Protein AF-D5ENS7-F1 (afdb_monomer_lite)

Sequence (167 aa):
MSTLDKAVEKLPDLHFDWYARLIPGLAGLIAYASTESEGVREQLSDNLLLSIGLAYLIGHFAQPLASAITKVIEKKSGREADWNHYRGSAEAIPLLLSKVSKAHAEAVSMMSSSIIILAVFIYRIVDTMQAEWLLVFCSCILFIFGIERCRARARKINNLPIDEPRT

Radius of gyration: 19.13 Å; chains: 1; bounding box: 43×34×53 Å

Organism: Coraliomargarita akajimensis (strain DSM 45221 / IAM 15411 / JCM 23193 / KCTC 12865 / 04OKA010-24) (NCBI:txid583355)

Secondary structure (DSSP, 8-state):
--HHHHHHTTTTHHHHHIIIIIHHHHHHHHHHHHTS-HHHHHHHHHTHHHHHHHHHHHHHHHHHHHHHHHHHHHHHTT-HHHHHHHHTSTT--HHHHHHHHHHHHHHHHHHHHHHHHHHHHHHHHHHH----HHHHHHHHHHHHHHHHHHHHHHHHHHTS--PPP--

Structure (mmCIF, N/CA/C/O backbone):
data_AF-D5ENS7-F1
#
_entry.id   AF-D5ENS7-F1
#
loop_
_atom_site.group_PDB
_atom_site.id
_atom_site.type_symbol
_atom_site.label_atom_id
_atom_site.label_alt_id
_atom_site.label_comp_id
_atom_site.label_asym_id
_atom_site.label_entity_id
_atom_site.label_seq_id
_atom_site.pdbx_PDB_ins_code
_atom_site.Cartn_x
_atom_site.Cartn_y
_atom_site.Cartn_z
_atom_site.occupancy
_atom_site.B_iso_or_equiv
_atom_site.auth_seq_id
_atom_site.auth_comp_id
_atom_site.auth_asym_id
_atom_site.auth_atom_id
_atom_site.pdbx_PDB_model_num
ATOM 1 N N . MET A 1 1 ? 0.049 -19.212 -30.657 1.00 50.44 1 MET A N 1
ATOM 2 C CA . MET A 1 1 ? -0.158 -18.699 -29.288 1.00 50.44 1 MET A CA 1
ATOM 3 C C . MET A 1 1 ? -1.587 -19.023 -28.886 1.00 50.44 1 MET A C 1
ATOM 5 O O . MET A 1 1 ? -2.506 -18.534 -29.538 1.00 50.44 1 MET A O 1
ATOM 9 N N . SER A 1 2 ? -1.775 -19.942 -27.940 1.00 59.69 2 SER A N 1
ATOM 10 C CA . SER A 1 2 ? -3.098 -20.445 -27.556 1.00 59.69 2 SER A CA 1
ATOM 11 C C . SER A 1 2 ? -3.859 -19.423 -26.700 1.00 59.69 2 SER A C 1
ATOM 13 O O . SER A 1 2 ? -3.273 -18.527 -26.092 1.00 59.69 2 SER A O 1
ATOM 15 N N . THR A 1 3 ? -5.185 -19.537 -26.640 1.00 60.59 3 THR A N 1
ATOM 16 C CA . THR A 1 3 ? -6.041 -18.709 -25.770 1.00 60.59 3 THR A CA 1
ATOM 17 C C . THR A 1 3 ? -5.676 -18.866 -24.289 1.00 60.59 3 THR A C 1
ATOM 19 O O . THR A 1 3 ? -5.840 -17.926 -23.515 1.00 60.59 3 THR A O 1
ATOM 22 N N . LEU A 1 4 ? -5.132 -20.030 -23.916 1.00 53.03 4 LEU A N 1
ATOM 23 C CA . LEU A 1 4 ? -4.612 -20.312 -22.583 1.00 53.03 4 LEU A CA 1
ATOM 24 C C . LEU A 1 4 ? -3.335 -19.504 -22.306 1.00 53.03 4 LEU A C 1
ATOM 26 O O . LEU A 1 4 ? -3.232 -18.895 -21.248 1.00 53.03 4 LEU A O 1
ATOM 30 N N . ASP A 1 5 ? -2.424 -19.399 -23.280 1.00 47.62 5 ASP A N 1
ATOM 31 C CA . ASP A 1 5 ? -1.196 -18.594 -23.153 1.00 47.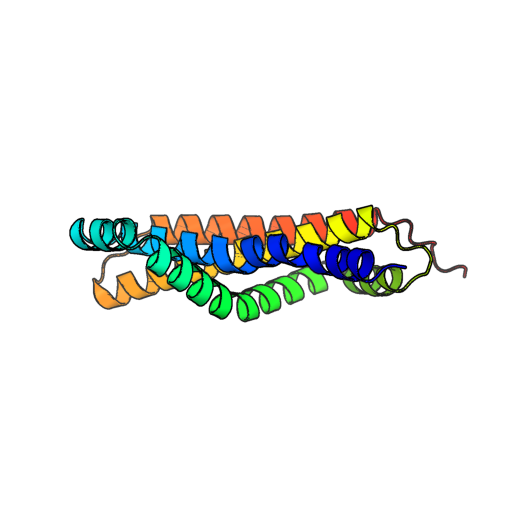62 5 ASP A CA 1
ATOM 32 C C . ASP A 1 5 ? -1.530 -17.109 -22.939 1.00 47.62 5 ASP A C 1
ATOM 34 O O . ASP A 1 5 ? -0.964 -16.458 -22.067 1.00 47.62 5 ASP A O 1
ATOM 38 N N . LYS A 1 6 ? -2.542 -16.593 -23.653 1.00 53.50 6 LYS A N 1
ATOM 39 C CA . LYS A 1 6 ? -3.056 -15.221 -23.467 1.00 53.50 6 LYS A CA 1
ATOM 40 C C . LYS A 1 6 ? -3.745 -15.004 -22.112 1.00 53.50 6 LYS A C 1
ATOM 42 O O . LYS A 1 6 ? -3.789 -13.877 -21.622 1.00 53.50 6 LYS A O 1
ATOM 47 N N . ALA A 1 7 ? -4.328 -16.048 -21.520 1.00 52.19 7 ALA A N 1
ATOM 48 C CA . ALA A 1 7 ? -4.934 -15.985 -20.189 1.00 52.19 7 ALA A CA 1
ATOM 49 C C . ALA A 1 7 ? -3.866 -16.043 -19.083 1.00 52.19 7 ALA A C 1
ATOM 51 O O . ALA A 1 7 ? -3.949 -15.299 -18.107 1.00 52.19 7 ALA A O 1
ATOM 52 N N . VAL A 1 8 ? -2.824 -16.857 -19.270 1.00 50.94 8 VAL A N 1
ATOM 53 C CA . VAL A 1 8 ? -1.660 -16.942 -18.375 1.00 50.94 8 VAL A CA 1
ATOM 54 C C . VAL A 1 8 ? -0.814 -15.665 -18.424 1.00 50.94 8 VAL A C 1
ATOM 56 O O . VAL A 1 8 ? -0.306 -15.244 -17.391 1.00 50.94 8 VAL A O 1
ATOM 59 N N . GLU A 1 9 ? -0.752 -14.967 -19.559 1.00 47.25 9 GLU A N 1
ATOM 60 C CA . GLU A 1 9 ? -0.157 -13.622 -19.656 1.00 47.25 9 GLU A CA 1
ATOM 61 C C . GLU A 1 9 ? -0.958 -12.520 -18.941 1.00 47.25 9 GLU A C 1
ATOM 63 O O . GLU A 1 9 ? -0.400 -11.460 -18.663 1.00 47.25 9 GLU A O 1
ATOM 68 N N . LYS A 1 10 ? -2.238 -12.747 -18.606 1.00 49.31 10 LYS A N 1
ATOM 69 C CA . LYS A 1 10 ? -3.065 -11.832 -17.787 1.00 49.31 10 LYS A CA 1
ATOM 70 C C . LYS A 1 10 ? -3.098 -12.189 -16.297 1.00 49.31 10 LYS A C 1
ATOM 72 O O . LYS A 1 10 ? -3.432 -11.344 -15.472 1.00 49.31 10 LYS A O 1
ATOM 77 N N . LEU A 1 11 ? -2.694 -13.407 -15.940 1.00 46.16 11 LEU A N 1
ATOM 78 C CA . LEU A 1 11 ? -2.447 -13.830 -14.558 1.00 46.16 11 LEU A CA 1
ATOM 79 C C . LEU A 1 11 ? -1.312 -13.087 -13.794 1.00 46.16 11 LEU A C 1
ATOM 81 O O . LEU A 1 11 ? -1.332 -13.171 -12.563 1.00 46.16 11 LEU A O 1
ATOM 85 N N . PRO A 1 12 ? -0.377 -12.312 -14.399 1.00 48.25 12 PRO A N 1
ATOM 86 C CA . PRO A 1 12 ? 0.633 -11.554 -13.653 1.00 48.25 12 PRO A CA 1
ATOM 87 C C . PRO A 1 12 ? 0.078 -10.441 -12.754 1.00 48.25 12 PRO A C 1
ATOM 89 O O . PRO A 1 12 ? 0.802 -9.971 -11.877 1.00 48.25 12 PRO A O 1
ATOM 92 N N . ASP A 1 13 ? -1.183 -10.031 -12.913 1.00 57.47 13 ASP A N 1
ATOM 93 C CA . ASP A 1 13 ? -1.729 -8.893 -12.163 1.00 57.47 13 ASP A CA 1
ATOM 94 C C . ASP A 1 13 ? -2.393 -9.260 -10.835 1.00 57.47 13 ASP A C 1
ATOM 96 O O . ASP A 1 13 ? -2.579 -8.373 -10.008 1.00 57.47 13 ASP A O 1
ATOM 100 N N . LEU A 1 14 ? -2.690 -10.535 -10.550 1.00 66.81 14 LEU A N 1
ATOM 101 C CA . LEU A 1 14 ? -3.314 -10.892 -9.267 1.00 66.81 14 LEU A CA 1
ATOM 102 C C . LEU A 1 14 ? -2.379 -10.579 -8.090 1.00 66.81 14 LEU A C 1
ATOM 104 O O . LEU A 1 14 ? -2.793 -9.986 -7.098 1.00 66.81 14 LEU A O 1
ATOM 108 N N . HIS A 1 15 ? -1.092 -10.908 -8.222 1.00 67.62 15 HIS A N 1
ATOM 109 C CA . HIS A 1 15 ? -0.097 -10.574 -7.206 1.00 67.62 15 HIS A CA 1
ATOM 110 C C . HIS A 1 15 ? 0.036 -9.060 -7.030 1.00 67.62 15 HIS A C 1
ATOM 112 O O . HIS A 1 15 ? 0.080 -8.581 -5.899 1.00 67.62 15 HIS A O 1
ATOM 118 N N . PHE A 1 16 ? 0.066 -8.301 -8.130 1.00 70.12 16 PHE A N 1
ATOM 119 C CA . PHE A 1 16 ? 0.105 -6.842 -8.071 1.00 70.12 16 PHE A CA 1
ATOM 120 C C . PHE A 1 16 ? -1.121 -6.285 -7.344 1.00 70.12 16 PHE A C 1
ATOM 122 O O . PHE A 1 16 ? -0.977 -5.412 -6.493 1.00 70.12 16 PHE A O 1
ATOM 129 N N . ASP A 1 17 ? -2.302 -6.834 -7.620 1.00 77.62 17 ASP A N 1
ATOM 130 C CA . ASP A 1 17 ? -3.556 -6.424 -6.997 1.00 77.62 17 ASP A CA 1
ATOM 131 C C . ASP A 1 17 ? -3.551 -6.670 -5.483 1.00 77.62 17 ASP A C 1
ATOM 133 O O . ASP A 1 17 ? -3.951 -5.812 -4.695 1.00 77.62 17 ASP A O 1
ATOM 137 N N . TRP A 1 18 ? -3.005 -7.809 -5.056 1.00 81.31 18 TRP A N 1
ATOM 138 C CA . TRP A 1 18 ? -2.870 -8.146 -3.640 1.00 81.31 18 TRP A CA 1
ATOM 139 C C . TRP A 1 18 ? -1.897 -7.210 -2.926 1.00 81.31 18 TRP A C 1
ATOM 141 O O . TRP A 1 18 ? -2.212 -6.695 -1.853 1.00 81.31 18 TRP A O 1
ATOM 151 N N . TYR A 1 19 ? -0.735 -6.949 -3.533 1.00 79.56 19 TYR A N 1
ATOM 152 C CA . TYR A 1 19 ? 0.251 -6.034 -2.963 1.00 79.56 19 TYR A CA 1
ATOM 153 C C . TYR A 1 19 ? -0.265 -4.597 -2.928 1.00 79.56 19 TYR A C 1
ATOM 155 O O . TYR A 1 19 ? -0.122 -3.924 -1.912 1.00 79.56 19 TYR A O 1
ATOM 163 N N . ALA A 1 20 ? -0.869 -4.112 -4.008 1.00 82.38 20 ALA A N 1
ATOM 164 C CA . ALA A 1 20 ? -1.235 -2.708 -4.139 1.00 82.38 20 ALA A CA 1
ATOM 165 C C . ALA A 1 20 ? -2.558 -2.346 -3.444 1.00 82.38 20 ALA A C 1
ATOM 167 O O . ALA A 1 20 ? -2.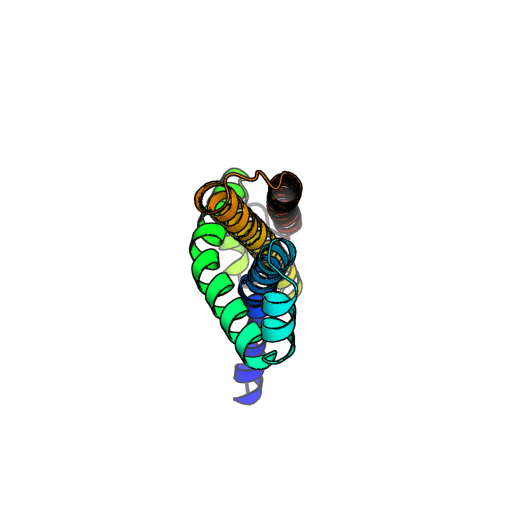742 -1.175 -3.109 1.00 82.38 20 ALA A O 1
ATOM 168 N N . ARG A 1 21 ? -3.464 -3.317 -3.234 1.00 90.06 21 ARG A N 1
ATOM 169 C CA . ARG A 1 21 ? -4.800 -3.088 -2.654 1.00 90.06 21 ARG A CA 1
ATOM 170 C C . ARG A 1 21 ? -5.017 -3.866 -1.361 1.00 90.06 21 ARG A C 1
ATOM 172 O O . ARG A 1 21 ? -5.171 -3.258 -0.307 1.00 90.06 21 ARG A O 1
ATOM 179 N N . LEU A 1 22 ? -4.995 -5.197 -1.411 1.00 93.00 22 LEU A N 1
ATOM 180 C CA . LEU A 1 22 ? -5.421 -6.008 -0.266 1.00 93.00 22 LEU A CA 1
ATOM 181 C C . LEU A 1 22 ? -4.524 -5.817 0.968 1.00 93.00 22 LEU A C 1
ATOM 183 O O . LEU A 1 22 ? -5.039 -5.561 2.052 1.00 93.00 22 LEU A O 1
ATOM 187 N N . ILE A 1 23 ? -3.198 -5.902 0.813 1.00 93.44 23 ILE A N 1
ATOM 188 C CA . ILE A 1 23 ? -2.251 -5.756 1.934 1.00 93.44 23 ILE A CA 1
ATOM 189 C C . ILE A 1 23 ? -2.381 -4.378 2.615 1.00 93.44 23 ILE A C 1
ATOM 191 O O . ILE A 1 23 ? -2.514 -4.349 3.839 1.00 93.44 23 ILE A O 1
ATOM 195 N N . PRO A 1 24 ? -2.400 -3.248 1.879 1.00 95.44 24 PRO A N 1
ATOM 196 C CA . PRO A 1 24 ? -2.636 -1.936 2.476 1.00 95.44 24 PRO A CA 1
ATOM 197 C C . PRO A 1 24 ? -3.957 -1.823 3.225 1.00 95.44 24 PRO A C 1
ATOM 199 O O . PRO A 1 24 ? -4.002 -1.280 4.328 1.00 95.44 24 PRO A O 1
ATOM 202 N N . GLY A 1 25 ? -5.024 -2.371 2.649 1.00 95.75 25 GLY A N 1
ATOM 203 C CA . GLY A 1 25 ? -6.329 -2.416 3.289 1.00 95.75 25 GLY A CA 1
ATOM 204 C C . GLY A 1 25 ? -6.336 -3.197 4.596 1.00 95.75 25 GLY A C 1
ATOM 205 O O . GLY A 1 25 ? -6.859 -2.718 5.598 1.00 95.75 25 GLY A O 1
ATOM 206 N N . LEU A 1 26 ? -5.709 -4.377 4.602 1.00 95.62 26 LEU A N 1
ATOM 207 C CA . LEU A 1 26 ? -5.562 -5.201 5.801 1.00 95.62 26 LEU A CA 1
ATOM 208 C C . LEU A 1 26 ? -4.731 -4.485 6.866 1.00 95.62 26 LEU A C 1
ATOM 210 O O . LEU A 1 26 ? -5.106 -4.503 8.032 1.00 95.62 26 LEU A O 1
ATOM 214 N N . ALA A 1 27 ? -3.645 -3.810 6.478 1.00 95.50 27 ALA A N 1
ATOM 215 C CA . ALA A 1 27 ? -2.850 -3.005 7.401 1.00 95.50 27 ALA A CA 1
ATOM 216 C C . ALA A 1 27 ? -3.690 -1.890 8.048 1.00 95.50 27 ALA A C 1
ATOM 218 O O . ALA A 1 27 ? -3.584 -1.661 9.250 1.00 95.50 27 ALA A O 1
ATOM 219 N N . GLY A 1 28 ? -4.568 -1.249 7.271 1.00 95.44 28 GLY A N 1
ATOM 220 C CA . GLY A 1 28 ? -5.530 -0.271 7.771 1.00 95.44 28 GLY A CA 1
ATOM 221 C C . GLY A 1 28 ? -6.553 -0.848 8.739 1.00 95.44 28 GLY A C 1
ATOM 222 O O . GLY A 1 28 ? -6.749 -0.289 9.814 1.00 95.44 28 GLY A O 1
ATOM 223 N N . LEU A 1 29 ? -7.178 -1.976 8.388 1.00 95.44 29 LEU A N 1
ATOM 224 C CA . LEU A 1 29 ? -8.139 -2.641 9.270 1.00 95.44 29 LEU A CA 1
ATOM 225 C C . LEU A 1 29 ? -7.489 -3.109 10.570 1.00 95.44 29 LEU A C 1
ATOM 227 O O . LEU A 1 29 ? -8.077 -2.923 11.627 1.00 95.44 29 LEU A O 1
ATOM 231 N N . ILE A 1 30 ? -6.278 -3.668 10.511 1.00 94.75 30 ILE A N 1
ATOM 232 C CA . ILE A 1 30 ? -5.528 -4.078 11.705 1.00 94.75 30 ILE A CA 1
ATOM 233 C C . ILE A 1 30 ? -5.200 -2.857 12.569 1.00 94.75 30 ILE A C 1
ATOM 235 O O . ILE A 1 30 ? -5.395 -2.906 13.781 1.00 94.75 30 ILE A O 1
ATOM 239 N N . ALA A 1 31 ? -4.746 -1.756 11.963 1.00 94.88 31 ALA A N 1
ATOM 240 C CA . ALA A 1 31 ? -4.485 -0.513 12.682 1.00 94.88 31 ALA A CA 1
ATOM 241 C C . ALA A 1 31 ? -5.752 0.019 13.365 1.00 94.88 31 ALA A C 1
ATOM 243 O O . ALA A 1 31 ? -5.713 0.320 14.553 1.00 94.88 31 ALA A O 1
ATOM 244 N N . TYR A 1 32 ? -6.882 0.061 12.656 1.00 94.06 32 TYR A N 1
ATOM 245 C CA . TYR A 1 32 ? -8.164 0.480 13.220 1.00 94.06 32 TYR A CA 1
ATOM 246 C C . TYR A 1 32 ? -8.597 -0.436 14.370 1.00 94.06 32 TYR A C 1
ATOM 248 O O . TYR A 1 32 ? -8.786 0.020 15.494 1.00 94.06 32 TYR A O 1
ATOM 256 N N . ALA A 1 33 ? -8.637 -1.745 14.128 1.00 93.44 33 ALA A N 1
ATOM 257 C CA . ALA A 1 33 ? -9.017 -2.748 15.114 1.00 93.44 33 ALA A CA 1
ATOM 258 C C . ALA A 1 33 ? -8.128 -2.721 16.371 1.00 93.44 33 ALA A C 1
ATOM 260 O O . ALA A 1 33 ? -8.611 -2.989 17.466 1.00 93.44 33 ALA A O 1
ATOM 261 N N . SER A 1 34 ? -6.841 -2.372 16.239 1.00 91.38 34 SER A N 1
ATOM 262 C CA . SER A 1 34 ? -5.915 -2.240 17.376 1.00 91.38 34 SER A CA 1
ATOM 263 C C . SER A 1 34 ? -6.224 -1.060 18.301 1.00 91.38 34 SER A C 1
ATOM 265 O O . SER A 1 34 ? -5.759 -1.048 19.437 1.00 91.38 34 SER A O 1
ATOM 267 N N . THR A 1 35 ? -7.013 -0.096 17.824 1.00 90.88 35 THR A N 1
ATOM 268 C CA . THR A 1 35 ? -7.428 1.094 18.583 1.00 90.88 35 THR A CA 1
ATOM 269 C C . THR A 1 35 ? -8.860 1.014 19.105 1.00 90.88 35 THR A C 1
ATOM 271 O O . THR A 1 35 ? -9.318 1.926 19.791 1.00 90.88 35 THR A O 1
ATOM 274 N N . GLU A 1 36 ? -9.570 -0.066 18.782 1.00 89.94 36 GLU A N 1
ATOM 275 C CA . GLU A 1 36 ? -10.976 -0.258 19.122 1.00 89.94 36 GLU A CA 1
ATOM 276 C C . GLU A 1 36 ? -11.171 -1.309 20.222 1.00 89.94 36 GLU A C 1
ATOM 278 O O . GLU A 1 36 ? -10.262 -2.050 20.608 1.00 89.94 36 GLU A O 1
ATOM 283 N N . SER A 1 37 ? -12.398 -1.368 20.740 1.00 88.25 37 SER A N 1
ATOM 284 C CA . SER A 1 37 ? -12.787 -2.348 21.757 1.00 88.25 37 SER A CA 1
ATOM 285 C C . SER A 1 37 ? -12.684 -3.801 21.266 1.00 88.25 37 SER A C 1
ATOM 287 O O . SER A 1 37 ? -12.657 -4.096 20.069 1.00 88.25 37 SER A O 1
ATOM 289 N N . GLU A 1 38 ? -12.661 -4.744 22.211 1.00 89.44 38 GLU A N 1
ATOM 290 C CA . GLU A 1 38 ? -12.656 -6.184 21.920 1.00 89.44 38 GLU A CA 1
ATOM 291 C C . GLU A 1 38 ? -13.845 -6.625 21.058 1.00 89.44 38 GLU A C 1
ATOM 293 O O . GLU A 1 38 ? -13.637 -7.349 20.090 1.00 89.44 38 GLU A O 1
ATOM 298 N N . GLY A 1 39 ? -15.040 -6.069 21.284 1.00 90.19 39 GLY A N 1
ATOM 299 C CA . GLY A 1 39 ? -16.221 -6.403 20.481 1.00 90.19 39 GLY A CA 1
ATOM 300 C C . GLY A 1 39 ? -16.090 -6.039 18.996 1.00 90.19 39 GLY A C 1
ATOM 301 O O . GLY A 1 39 ? -16.562 -6.778 18.137 1.00 90.19 39 GLY A O 1
ATOM 302 N N . VAL A 1 40 ? -15.403 -4.940 18.656 1.00 88.81 40 VAL A N 1
ATOM 303 C CA . VAL A 1 40 ? -15.139 -4.588 17.245 1.00 88.81 40 VAL A CA 1
ATOM 304 C C . VAL A 1 40 ? -14.155 -5.578 16.618 1.00 88.81 40 VAL A C 1
ATOM 306 O O . VAL A 1 40 ? -14.322 -5.981 15.466 1.00 88.81 40 VAL A O 1
ATOM 309 N N . ARG A 1 41 ? -13.139 -6.008 17.377 1.00 90.19 41 ARG A N 1
ATOM 310 C CA . ARG A 1 41 ? -12.161 -7.006 16.918 1.00 90.19 41 ARG A CA 1
ATOM 311 C C . ARG A 1 41 ? -12.824 -8.358 16.650 1.00 90.19 41 ARG A C 1
ATOM 313 O O . ARG A 1 41 ? -12.561 -8.942 15.601 1.00 90.19 41 ARG A O 1
ATOM 320 N N . GLU A 1 42 ? -13.712 -8.796 17.539 1.00 91.81 42 GLU A N 1
ATOM 321 C CA . GLU A 1 42 ? -14.504 -10.023 17.380 1.00 91.81 42 GLU A CA 1
ATOM 322 C C . GLU A 1 42 ? -15.400 -9.964 16.136 1.00 91.81 42 GLU A C 1
ATOM 324 O O . GLU A 1 42 ? -15.377 -10.868 15.303 1.00 91.81 42 GLU A O 1
ATOM 329 N N . GLN A 1 43 ? -16.113 -8.854 15.921 1.00 90.75 43 GLN A N 1
ATOM 330 C CA . GLN A 1 43 ? -16.959 -8.687 14.732 1.00 90.75 43 GLN A CA 1
ATOM 331 C C . GLN A 1 43 ? -16.169 -8.792 13.422 1.00 90.75 43 GLN A C 1
ATOM 333 O O . GLN A 1 43 ? -16.648 -9.393 12.453 1.00 90.75 43 GLN A O 1
ATOM 338 N N . LEU A 1 44 ? -14.958 -8.224 13.382 1.00 90.44 44 LEU A N 1
ATOM 339 C CA . LEU A 1 44 ? -14.077 -8.312 12.219 1.00 90.44 44 LEU A CA 1
ATOM 340 C C . LEU A 1 44 ? -13.544 -9.736 11.998 1.00 90.44 44 LEU A C 1
ATOM 342 O O . LEU A 1 44 ? -13.397 -10.140 10.839 1.00 90.44 44 LEU A O 1
ATOM 346 N N . SER A 1 45 ? -13.265 -10.497 13.063 1.00 89.56 45 SER A N 1
ATOM 347 C CA . SER A 1 45 ? -12.825 -11.895 12.948 1.00 89.56 45 SER A CA 1
ATOM 348 C C . SER A 1 45 ? -13.955 -12.839 12.549 1.00 89.56 45 SER A C 1
ATOM 350 O O . SER A 1 45 ? -13.742 -13.713 11.708 1.00 89.56 45 SER A O 1
ATOM 352 N N . ASP A 1 46 ? -15.158 -12.624 13.078 1.00 94.25 46 ASP A N 1
ATOM 353 C CA . ASP A 1 46 ? -16.329 -13.463 12.804 1.00 94.25 46 ASP A CA 1
ATOM 354 C C . ASP A 1 46 ? -16.809 -13.314 11.356 1.00 94.25 46 ASP A C 1
ATOM 356 O O . ASP A 1 46 ? -17.333 -14.251 10.754 1.00 94.25 46 ASP A O 1
ATOM 360 N N . ASN A 1 47 ? -16.572 -12.144 10.756 1.00 94.12 47 ASN A N 1
ATOM 361 C CA . ASN A 1 47 ? -16.979 -11.821 9.392 1.00 94.12 47 ASN A CA 1
ATOM 362 C C . ASN A 1 47 ? -15.782 -11.726 8.437 1.00 94.12 47 ASN A C 1
ATOM 364 O O . ASN A 1 47 ? -15.683 -10.789 7.645 1.00 94.12 47 ASN A O 1
ATOM 368 N N . LEU A 1 48 ? -14.875 -12.710 8.472 1.00 92.69 48 LEU A N 1
ATOM 369 C CA . LEU A 1 48 ? -13.607 -12.681 7.727 1.00 92.69 48 LEU A CA 1
ATOM 370 C C . LEU A 1 48 ? -13.761 -12.320 6.238 1.00 92.69 48 LEU A C 1
ATOM 372 O O . LEU A 1 48 ? -12.990 -11.516 5.719 1.00 92.69 48 LEU A O 1
ATOM 376 N N . LEU A 1 49 ? -14.757 -12.883 5.542 1.00 94.38 49 LEU A N 1
ATOM 377 C CA . LEU A 1 49 ? -14.987 -12.593 4.120 1.00 94.38 49 LEU A CA 1
ATOM 378 C C . LEU A 1 49 ? -15.344 -11.115 3.893 1.00 94.38 49 LEU A C 1
ATOM 380 O O . LEU A 1 49 ? -14.828 -10.485 2.969 1.00 94.38 49 LEU A O 1
ATOM 384 N N . LEU A 1 50 ? -16.198 -10.557 4.756 1.00 93.88 50 LEU A N 1
ATOM 385 C CA . LEU A 1 50 ? -16.574 -9.148 4.712 1.00 93.88 50 LEU A CA 1
ATOM 386 C C . LEU A 1 50 ? -15.369 -8.263 5.042 1.00 93.88 50 LEU A C 1
ATOM 388 O O . LEU A 1 50 ? -15.121 -7.297 4.328 1.00 93.88 50 LEU A O 1
ATOM 392 N N . SER A 1 51 ? -14.578 -8.631 6.051 1.00 94.50 51 SER A N 1
ATOM 393 C CA . SER A 1 51 ? -13.341 -7.937 6.426 1.00 94.50 51 SER A CA 1
ATOM 394 C C . SER A 1 51 ? -12.321 -7.920 5.283 1.00 94.50 51 SER A C 1
ATOM 396 O O . SER A 1 51 ? -11.736 -6.879 4.996 1.00 94.50 51 SER A O 1
ATOM 398 N N . ILE A 1 52 ? -12.148 -9.031 4.558 1.00 94.12 52 ILE A N 1
ATOM 399 C CA . ILE A 1 52 ? -11.296 -9.091 3.357 1.00 94.12 52 ILE A CA 1
ATOM 400 C C . ILE A 1 52 ? -11.844 -8.177 2.252 1.00 94.12 52 ILE A C 1
ATOM 402 O O . ILE A 1 52 ? -11.076 -7.443 1.626 1.00 94.12 52 ILE A O 1
ATOM 406 N N . GLY A 1 53 ? -13.161 -8.184 2.026 1.00 95.19 53 GLY A N 1
ATOM 407 C CA . GLY A 1 53 ? -13.816 -7.294 1.064 1.00 95.19 53 GLY A CA 1
ATOM 408 C C . GLY A 1 53 ? -13.630 -5.813 1.411 1.00 95.19 53 GLY A C 1
ATOM 409 O O . GLY A 1 53 ? -13.261 -5.015 0.549 1.00 95.19 53 GLY A O 1
ATOM 410 N N . LEU A 1 54 ? -13.805 -5.450 2.684 1.00 95.62 54 LEU A N 1
ATOM 411 C CA . LEU A 1 54 ? -13.584 -4.096 3.193 1.00 95.62 54 LEU A CA 1
ATOM 412 C C . LEU A 1 54 ? -12.121 -3.674 3.059 1.00 95.62 54 LEU A C 1
ATOM 414 O O . LEU A 1 54 ? -11.851 -2.584 2.557 1.00 95.62 54 LEU A O 1
ATOM 418 N N . ALA A 1 55 ? -11.176 -4.541 3.429 1.00 95.56 55 ALA A N 1
ATOM 419 C CA . ALA A 1 55 ? -9.753 -4.292 3.226 1.00 95.56 55 ALA A CA 1
ATOM 420 C C . ALA A 1 55 ? -9.461 -4.002 1.751 1.00 95.56 55 ALA A C 1
ATOM 422 O O . ALA A 1 55 ? -8.845 -2.988 1.421 1.00 95.56 55 ALA A O 1
ATOM 423 N N . TYR A 1 56 ? -9.951 -4.849 0.847 1.00 94.94 56 TYR A N 1
ATOM 424 C CA . TYR A 1 56 ? -9.755 -4.644 -0.582 1.00 94.94 56 TYR A CA 1
ATOM 425 C C . TYR A 1 56 ? -10.267 -3.273 -1.044 1.00 94.94 56 TYR A C 1
ATOM 427 O O . TYR A 1 56 ? -9.545 -2.565 -1.746 1.00 94.94 56 TYR A O 1
ATOM 435 N N . LEU A 1 57 ? -11.469 -2.872 -0.616 1.00 95.88 57 LEU A N 1
ATOM 436 C CA . LEU A 1 57 ? -12.048 -1.567 -0.948 1.00 95.88 57 LEU A CA 1
ATOM 437 C C . LEU A 1 57 ? -11.204 -0.407 -0.408 1.00 95.88 57 LEU A C 1
ATOM 439 O O . LEU A 1 57 ? -10.870 0.503 -1.164 1.00 95.88 57 LEU A O 1
ATOM 443 N N . ILE A 1 58 ? -10.805 -0.454 0.866 1.00 96.00 58 ILE A N 1
ATOM 444 C CA . ILE A 1 58 ? -9.960 0.578 1.490 1.00 96.00 58 ILE A CA 1
ATOM 445 C C . ILE A 1 58 ? -8.657 0.744 0.700 1.00 96.00 58 ILE A C 1
ATOM 447 O O . ILE A 1 58 ? -8.284 1.853 0.312 1.00 96.00 58 ILE A O 1
ATOM 451 N N . GLY A 1 59 ? -7.981 -0.367 0.406 1.00 95.44 59 GLY A N 1
ATOM 452 C CA . GLY A 1 59 ? -6.759 -0.353 -0.387 1.00 95.44 59 GLY A CA 1
ATOM 453 C C . GLY A 1 59 ? -6.970 0.141 -1.816 1.00 95.44 59 GLY A C 1
ATOM 454 O O . GLY A 1 59 ? -6.149 0.903 -2.327 1.00 95.44 59 GLY A O 1
ATOM 455 N N . HIS A 1 60 ? -8.082 -0.237 -2.450 1.00 94.56 60 HIS A N 1
ATOM 456 C CA . HIS A 1 60 ? -8.451 0.221 -3.788 1.00 94.56 60 HIS A CA 1
ATOM 457 C C . HIS A 1 60 ? -8.597 1.746 -3.853 1.00 94.56 60 HIS A C 1
ATOM 459 O O . HIS A 1 60 ? -8.100 2.358 -4.796 1.00 94.56 60 HIS A O 1
ATOM 465 N N . PHE A 1 61 ? -9.206 2.372 -2.843 1.00 94.75 61 PHE A N 1
ATOM 466 C CA . PHE A 1 61 ? -9.349 3.830 -2.790 1.00 94.75 61 PHE A CA 1
ATOM 467 C C . PHE A 1 61 ? -8.042 4.561 -2.466 1.00 94.75 61 PHE A C 1
ATOM 469 O O . PHE A 1 61 ? -7.824 5.666 -2.962 1.00 94.75 61 PHE A O 1
ATOM 476 N N . ALA A 1 62 ? -7.147 3.957 -1.681 1.00 94.25 62 ALA A N 1
ATOM 477 C CA . ALA A 1 62 ? -5.846 4.551 -1.365 1.00 94.25 62 ALA A CA 1
ATOM 478 C C . ALA A 1 62 ? -4.837 4.447 -2.527 1.00 94.25 62 ALA A C 1
ATOM 480 O O . ALA A 1 62 ? -3.978 5.321 -2.694 1.00 94.25 62 ALA A O 1
ATOM 481 N N . GLN A 1 63 ? -4.945 3.397 -3.349 1.00 93.44 63 GLN A N 1
ATOM 482 C CA . GLN A 1 63 ? -3.984 3.073 -4.406 1.00 93.44 63 GLN A CA 1
ATOM 483 C C . GLN A 1 63 ? -3.707 4.233 -5.389 1.00 93.44 63 GLN A C 1
ATOM 485 O O . GLN A 1 63 ? -2.530 4.462 -5.687 1.00 93.44 63 GLN A O 1
ATOM 490 N N . PRO A 1 64 ? -4.698 4.987 -5.917 1.00 94.31 64 PRO A N 1
ATOM 491 C CA . PRO A 1 64 ? -4.436 6.062 -6.874 1.00 94.31 64 PRO A CA 1
ATOM 492 C C . PRO A 1 64 ? -3.538 7.158 -6.297 1.00 94.31 64 PRO A C 1
ATOM 494 O O . PRO A 1 64 ? -2.601 7.600 -6.965 1.00 94.31 64 PRO A O 1
ATOM 497 N N . LEU A 1 65 ? -3.776 7.546 -5.040 1.00 95.44 65 LEU A N 1
ATOM 498 C CA . LEU A 1 65 ? -2.981 8.557 -4.347 1.00 95.44 65 LEU A CA 1
ATOM 499 C C . LEU A 1 65 ? -1.553 8.055 -4.095 1.00 95.44 65 LEU A C 1
ATOM 501 O O . LEU A 1 65 ? -0.586 8.736 -4.438 1.00 95.44 65 LEU A O 1
ATOM 505 N N . ALA A 1 66 ? -1.412 6.834 -3.574 1.00 95.31 66 ALA A N 1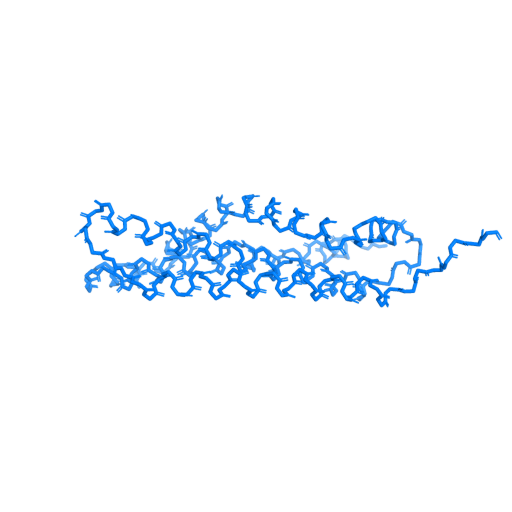
ATOM 506 C CA . ALA A 1 66 ? -0.110 6.213 -3.345 1.00 95.31 66 ALA A CA 1
ATOM 507 C C . ALA A 1 66 ? 0.693 6.046 -4.645 1.00 95.31 66 ALA A C 1
ATOM 509 O O . ALA A 1 66 ? 1.895 6.324 -4.681 1.00 95.31 66 ALA A O 1
ATOM 510 N N . SER A 1 67 ? 0.035 5.647 -5.739 1.00 94.06 67 SER A N 1
ATOM 511 C CA . SER A 1 67 ? 0.654 5.528 -7.063 1.00 94.06 67 SER A CA 1
ATOM 512 C C . SER A 1 67 ? 1.106 6.884 -7.602 1.00 94.06 67 SER A C 1
ATOM 514 O O . SER A 1 67 ? 2.207 6.983 -8.144 1.00 94.06 67 SER A O 1
ATOM 516 N N . ALA A 1 68 ? 0.311 7.942 -7.420 1.00 94.50 68 ALA A N 1
ATOM 517 C CA . ALA A 1 68 ? 0.694 9.292 -7.820 1.00 94.50 68 ALA A CA 1
ATOM 518 C C . ALA A 1 68 ? 1.950 9.771 -7.074 1.00 94.50 68 ALA A C 1
ATOM 520 O O . ALA A 1 68 ? 2.904 10.219 -7.712 1.00 94.50 68 ALA A O 1
ATOM 521 N N . ILE A 1 69 ? 1.993 9.603 -5.747 1.00 94.81 69 ILE A N 1
ATOM 522 C CA . ILE A 1 69 ? 3.155 9.956 -4.914 1.00 94.81 69 ILE A CA 1
ATOM 523 C C . ILE A 1 69 ? 4.390 9.154 -5.341 1.00 94.81 69 ILE A C 1
ATOM 525 O O . ILE A 1 69 ? 5.450 9.730 -5.591 1.00 94.81 69 ILE A O 1
ATOM 529 N N . THR A 1 70 ? 4.235 7.837 -5.499 1.00 94.69 70 THR A N 1
ATOM 530 C CA . THR A 1 70 ? 5.306 6.928 -5.934 1.00 94.69 70 THR A CA 1
ATOM 531 C C . THR A 1 70 ? 5.892 7.378 -7.272 1.00 94.69 70 THR A C 1
ATOM 533 O O . THR A 1 70 ? 7.099 7.583 -7.375 1.00 94.69 70 THR A O 1
ATOM 536 N N . LYS A 1 71 ? 5.044 7.664 -8.269 1.00 92.56 71 LYS A N 1
ATOM 537 C CA . LYS A 1 71 ? 5.483 8.144 -9.589 1.00 92.56 71 LYS A CA 1
ATOM 538 C C . LYS A 1 71 ? 6.231 9.473 -9.521 1.00 92.56 71 LYS A C 1
ATOM 540 O O . LYS A 1 71 ? 7.163 9.684 -10.293 1.00 92.56 71 LYS A O 1
ATOM 545 N N . VAL A 1 72 ? 5.847 10.389 -8.630 1.00 93.69 72 VAL A N 1
ATOM 546 C CA . VAL A 1 72 ? 6.584 11.651 -8.438 1.00 93.69 72 VAL A CA 1
ATOM 547 C C . VAL A 1 72 ? 7.994 11.376 -7.905 1.00 93.69 72 VAL A C 1
ATOM 549 O O . VAL A 1 72 ? 8.958 11.962 -8.401 1.00 93.69 72 VAL A O 1
ATOM 552 N N . ILE A 1 73 ? 8.132 10.469 -6.937 1.00 93.25 73 ILE A N 1
ATOM 553 C CA . ILE A 1 73 ? 9.430 10.085 -6.360 1.00 93.25 73 ILE A CA 1
ATOM 554 C C . ILE A 1 73 ? 10.298 9.359 -7.401 1.00 93.25 73 ILE A C 1
ATOM 556 O O . ILE A 1 73 ? 11.485 9.660 -7.545 1.00 93.25 73 ILE A O 1
ATOM 560 N N . GLU A 1 74 ? 9.709 8.442 -8.166 1.00 91.19 74 GLU A N 1
ATOM 561 C CA . GLU A 1 74 ? 10.392 7.707 -9.235 1.00 91.19 74 GLU A CA 1
ATOM 562 C C . GLU A 1 74 ? 10.888 8.643 -10.343 1.00 91.19 74 GLU A C 1
ATOM 564 O O . GLU A 1 74 ? 12.048 8.554 -10.747 1.00 91.19 74 GLU A O 1
ATOM 569 N N . LYS A 1 75 ? 10.065 9.613 -10.767 1.00 88.88 75 LYS A N 1
ATOM 570 C CA . LYS A 1 75 ? 10.473 10.649 -11.731 1.00 88.88 75 LYS A CA 1
ATOM 571 C C . LYS A 1 75 ? 11.648 11.478 -11.221 1.00 88.88 75 LYS A C 1
ATOM 573 O O . LYS A 1 75 ? 12.599 11.699 -11.965 1.00 88.88 75 LYS A O 1
ATOM 578 N N . LYS A 1 76 ? 11.623 11.894 -9.949 1.00 87.56 76 LYS A N 1
ATOM 579 C CA . LYS A 1 76 ? 12.743 12.623 -9.324 1.00 87.56 76 LYS A CA 1
ATOM 580 C C . LYS A 1 76 ? 14.018 11.785 -9.217 1.00 87.56 76 LYS A C 1
ATOM 582 O O . L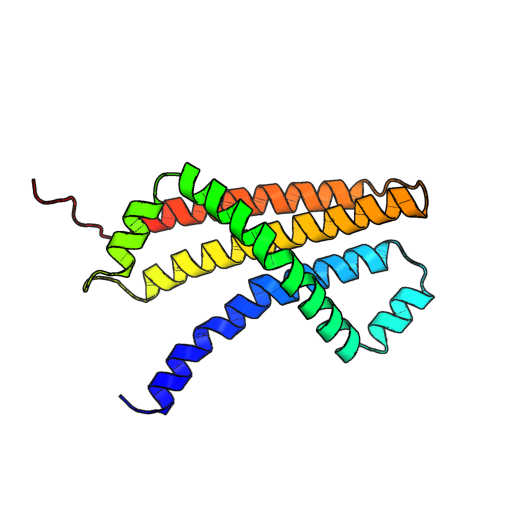YS A 1 76 ? 15.104 12.348 -9.179 1.00 87.56 76 LYS A O 1
ATOM 587 N N . SER A 1 77 ? 13.896 10.459 -9.199 1.00 80.88 77 SER A N 1
ATOM 588 C CA . SER A 1 77 ? 15.043 9.544 -9.199 1.00 80.88 77 SER A CA 1
ATOM 589 C C . SER A 1 77 ? 15.708 9.409 -10.581 1.00 80.88 77 SER A C 1
ATOM 591 O O . SER A 1 77 ? 16.741 8.755 -10.692 1.00 80.88 77 SER A O 1
ATOM 593 N N . GLY A 1 78 ? 15.150 10.040 -11.625 1.00 64.75 78 GLY A N 1
ATOM 594 C CA . GLY A 1 78 ? 15.851 10.356 -12.875 1.00 64.75 78 GLY A CA 1
ATOM 595 C C . GLY A 1 78 ? 15.977 9.230 -13.904 1.00 64.75 78 GLY A C 1
ATOM 596 O O . GLY A 1 78 ? 16.719 9.391 -14.861 1.00 64.75 78 GLY A O 1
ATOM 597 N N . ARG A 1 79 ? 15.282 8.098 -13.733 1.00 76.12 79 ARG A N 1
ATOM 598 C CA . ARG A 1 79 ? 15.475 6.892 -14.573 1.00 76.12 79 ARG A CA 1
ATOM 599 C C . ARG A 1 79 ? 14.208 6.387 -15.267 1.00 76.12 79 ARG A C 1
ATOM 601 O O . ARG A 1 79 ? 14.182 5.290 -15.809 1.00 76.12 79 ARG A O 1
ATOM 608 N N . GLU A 1 80 ? 13.129 7.166 -15.250 1.00 82.12 80 GLU A N 1
ATOM 609 C CA . GLU A 1 80 ? 11.871 6.729 -15.873 1.00 82.12 80 GLU A CA 1
ATOM 610 C C . GLU A 1 80 ? 11.857 6.810 -17.396 1.00 82.12 80 GLU A C 1
ATOM 612 O O . GLU A 1 80 ? 11.143 6.045 -18.043 1.00 82.12 80 GLU A O 1
ATOM 617 N N . ALA A 1 81 ? 12.633 7.726 -17.978 1.00 79.75 81 ALA A N 1
ATOM 618 C CA . ALA A 1 81 ? 12.785 7.803 -19.427 1.00 79.75 81 ALA A CA 1
ATOM 619 C C . ALA A 1 81 ? 13.423 6.511 -19.969 1.00 79.75 81 ALA A C 1
ATOM 621 O O . ALA A 1 81 ? 12.855 5.876 -20.857 1.00 79.75 81 ALA A O 1
ATOM 622 N N . ASP A 1 82 ? 14.517 6.080 -19.335 1.00 80.06 82 ASP A N 1
ATOM 623 C CA . ASP A 1 82 ? 15.254 4.841 -19.606 1.00 80.06 82 ASP A CA 1
ATOM 624 C C . ASP A 1 82 ? 14.335 3.606 -19.554 1.00 80.06 82 ASP A C 1
ATOM 626 O O . ASP A 1 82 ? 14.311 2.783 -20.470 1.00 80.06 82 ASP A O 1
ATOM 630 N N . TRP A 1 83 ? 13.503 3.507 -18.511 1.00 82.25 83 TRP A N 1
ATOM 631 C CA . TRP A 1 83 ? 12.530 2.421 -18.371 1.00 82.25 83 TRP A CA 1
ATOM 632 C C . TRP A 1 83 ? 11.480 2.406 -19.486 1.00 82.25 83 TRP A C 1
ATOM 634 O O . TRP A 1 83 ? 11.188 1.345 -20.037 1.00 82.25 83 TRP A O 1
ATOM 644 N N . ASN A 1 84 ? 10.897 3.561 -19.816 1.00 81.94 84 ASN A N 1
ATOM 645 C CA . ASN A 1 84 ? 9.870 3.643 -20.855 1.00 81.94 84 ASN A CA 1
ATOM 646 C C . ASN A 1 84 ? 10.433 3.294 -22.237 1.00 81.94 84 ASN A C 1
ATOM 648 O O . ASN A 1 84 ? 9.739 2.649 -23.021 1.00 81.94 84 ASN A O 1
ATOM 652 N N . HIS A 1 85 ? 11.684 3.675 -22.510 1.00 79.25 85 HIS A N 1
ATOM 653 C CA . HIS A 1 85 ? 12.386 3.302 -23.733 1.00 79.25 85 HIS A CA 1
ATOM 654 C C . HIS A 1 85 ? 12.635 1.787 -23.796 1.00 79.25 85 HIS A C 1
ATOM 656 O O . HIS A 1 85 ? 12.211 1.131 -24.745 1.00 79.25 85 HIS A O 1
ATOM 662 N N . TYR A 1 86 ? 13.230 1.211 -22.745 1.00 78.12 86 TYR A N 1
ATOM 663 C CA . TYR A 1 86 ? 13.567 -0.214 -22.702 1.00 78.12 86 TYR A CA 1
ATOM 664 C C . TYR A 1 86 ? 12.332 -1.126 -22.694 1.00 78.12 86 TYR A C 1
ATOM 666 O O . TYR A 1 86 ? 12.320 -2.168 -23.336 1.00 78.12 86 TYR A O 1
ATOM 674 N N . ARG A 1 87 ? 11.248 -0.747 -22.004 1.00 80.44 87 ARG A N 1
ATOM 675 C CA . ARG A 1 87 ? 10.014 -1.554 -21.961 1.00 80.44 87 ARG A CA 1
ATOM 676 C C . ARG A 1 87 ? 9.365 -1.720 -23.341 1.00 80.44 87 ARG A C 1
ATOM 678 O O . ARG A 1 87 ? 8.655 -2.699 -23.552 1.00 80.44 87 ARG A O 1
ATOM 685 N N . GLY A 1 88 ? 9.564 -0.756 -24.238 1.00 74.69 88 GLY A N 1
ATOM 686 C CA . GLY A 1 88 ? 9.040 -0.786 -25.602 1.00 74.69 88 GLY A CA 1
ATOM 687 C C . GLY A 1 88 ? 9.987 -1.399 -26.637 1.00 74.69 88 GLY A C 1
ATOM 688 O O . GLY A 1 88 ? 9.590 -1.507 -27.795 1.00 74.69 88 GLY A O 1
ATOM 689 N N . SER A 1 89 ? 11.217 -1.770 -26.262 1.00 74.81 89 SER A N 1
ATOM 690 C CA . SER A 1 89 ? 12.210 -2.297 -27.201 1.00 74.81 89 SER A CA 1
ATOM 691 C C . SER A 1 89 ? 12.039 -3.803 -27.436 1.00 74.81 89 SER A C 1
ATOM 693 O O . SER A 1 89 ? 11.509 -4.537 -26.600 1.00 74.81 89 SER A O 1
ATOM 695 N N . ALA A 1 90 ? 12.522 -4.289 -28.583 1.00 68.75 90 ALA A N 1
ATOM 696 C CA . ALA A 1 90 ? 12.550 -5.722 -28.895 1.00 68.75 90 ALA A CA 1
ATOM 697 C C . ALA A 1 90 ? 13.519 -6.518 -27.990 1.00 68.75 90 ALA A C 1
ATOM 699 O O . ALA A 1 90 ? 13.446 -7.742 -27.929 1.00 68.75 90 ALA A O 1
ATOM 700 N N . GLU A 1 91 ? 14.403 -5.820 -27.273 1.00 67.38 91 GLU A N 1
ATOM 701 C CA . GLU A 1 91 ? 15.432 -6.378 -26.386 1.00 67.38 91 GLU A CA 1
ATOM 702 C C . GLU A 1 91 ? 14.935 -6.564 -24.944 1.00 67.38 91 GLU A C 1
ATOM 704 O O . GLU A 1 91 ? 15.669 -7.023 -24.068 1.00 67.38 91 GLU A O 1
ATOM 709 N N . ALA A 1 92 ? 13.674 -6.222 -24.673 1.00 70.56 92 ALA A N 1
ATOM 710 C CA . ALA A 1 92 ? 13.121 -6.229 -23.334 1.00 70.56 92 ALA A CA 1
ATOM 711 C C . ALA A 1 92 ? 13.069 -7.646 -22.727 1.00 70.56 92 ALA A C 1
ATOM 713 O O . ALA A 1 92 ? 12.182 -8.449 -23.012 1.00 70.56 92 ALA A O 1
ATOM 714 N N . ILE A 1 93 ? 14.005 -7.946 -21.822 1.00 73.94 93 ILE A N 1
ATOM 715 C CA . ILE A 1 93 ? 14.046 -9.226 -21.094 1.00 73.94 93 ILE A CA 1
ATOM 716 C C . ILE A 1 93 ? 12.888 -9.299 -20.071 1.00 73.94 93 ILE A C 1
ATOM 718 O O . ILE A 1 93 ? 12.917 -8.558 -19.076 1.00 73.94 93 ILE A O 1
ATOM 722 N N . PRO A 1 94 ? 11.920 -10.236 -20.202 1.00 75.12 94 PRO A N 1
ATOM 723 C CA . PRO A 1 94 ? 10.728 -10.298 -19.342 1.00 75.12 94 PRO A CA 1
ATOM 724 C C . PRO A 1 94 ? 11.030 -10.393 -17.839 1.00 75.12 94 PRO A C 1
ATOM 726 O O . PRO A 1 94 ? 10.334 -9.803 -17.010 1.00 75.12 94 PRO A O 1
ATOM 729 N N . LEU A 1 95 ? 12.108 -11.093 -17.469 1.00 71.31 95 LEU A N 1
ATOM 730 C CA . LEU A 1 95 ? 12.542 -11.241 -16.077 1.00 71.31 95 LEU A CA 1
ATOM 731 C C . LEU A 1 95 ? 13.030 -9.921 -15.455 1.00 71.31 95 LEU A C 1
ATOM 733 O O . LEU A 1 95 ? 12.855 -9.694 -14.259 1.00 71.31 95 LEU A O 1
ATOM 737 N N . LEU A 1 96 ? 13.672 -9.051 -16.235 1.00 73.25 96 LEU A N 1
ATOM 738 C CA . LEU A 1 96 ? 14.116 -7.748 -15.742 1.00 73.25 96 LEU A CA 1
ATOM 739 C C . LEU A 1 96 ? 12.932 -6.785 -15.636 1.00 73.25 96 LEU A C 1
ATOM 741 O O . LEU A 1 96 ? 12.804 -6.089 -14.626 1.00 73.25 96 LEU A O 1
ATOM 745 N N . LEU A 1 97 ? 12.016 -6.831 -16.611 1.00 75.81 97 LEU A N 1
ATOM 746 C CA . LEU A 1 97 ? 10.774 -6.062 -16.567 1.00 75.81 97 LEU A CA 1
ATOM 747 C C . LEU A 1 97 ? 9.952 -6.394 -15.312 1.00 75.81 97 LEU A C 1
ATOM 749 O O . LEU A 1 97 ? 9.516 -5.491 -14.595 1.00 75.81 97 LEU A O 1
ATOM 753 N N . SER A 1 98 ? 9.800 -7.683 -14.989 1.00 78.81 98 SER A N 1
ATOM 754 C CA . SER A 1 98 ? 9.047 -8.115 -13.808 1.00 78.81 98 SER A CA 1
ATOM 755 C C . SER A 1 98 ? 9.695 -7.660 -12.496 1.00 78.81 98 SER A C 1
ATOM 757 O O . SER A 1 98 ? 8.990 -7.269 -11.564 1.00 78.81 98 SER A O 1
ATOM 759 N N . LYS A 1 99 ? 11.033 -7.611 -12.413 1.00 83.62 99 LYS A N 1
ATOM 760 C CA . LYS A 1 99 ? 11.755 -7.099 -11.232 1.00 83.62 99 LYS A CA 1
ATOM 761 C C . LYS A 1 99 ? 11.527 -5.605 -10.998 1.00 83.62 99 LYS A C 1
ATOM 763 O O . LYS A 1 99 ? 11.460 -5.199 -9.828 1.00 83.62 99 LYS A O 1
ATOM 768 N N . VAL A 1 100 ? 11.451 -4.808 -12.067 1.00 85.38 100 VAL A N 1
ATOM 769 C CA . VAL A 1 100 ? 11.174 -3.361 -12.016 1.00 85.38 100 VAL A CA 1
ATOM 770 C C . VAL A 1 100 ? 9.710 -3.118 -11.644 1.00 85.38 100 VAL A C 1
ATOM 772 O O . VAL A 1 100 ? 9.445 -2.377 -10.696 1.00 85.38 100 VAL A O 1
ATOM 775 N N . SER A 1 101 ? 8.768 -3.811 -12.292 1.00 84.69 101 SER A N 1
ATOM 776 C CA . SER A 1 101 ? 7.336 -3.728 -11.967 1.00 84.69 101 SER A CA 1
ATOM 777 C C . SER A 1 101 ? 7.026 -4.184 -10.539 1.00 84.69 101 SER A C 1
ATOM 779 O O . SER A 1 101 ? 6.257 -3.529 -9.840 1.00 84.69 101 SER A O 1
ATOM 781 N N . LYS A 1 102 ? 7.681 -5.245 -10.048 1.00 86.69 102 LYS A N 1
ATOM 782 C CA . LYS A 1 102 ? 7.551 -5.686 -8.651 1.00 86.69 102 LYS A CA 1
ATOM 783 C C . LYS A 1 102 ? 8.017 -4.616 -7.663 1.00 86.69 102 LYS A C 1
ATOM 785 O O . LYS A 1 102 ? 7.356 -4.393 -6.660 1.00 86.69 102 LYS A O 1
ATOM 790 N N . ALA A 1 103 ? 9.133 -3.937 -7.941 1.00 89.44 103 ALA A N 1
ATOM 791 C CA . ALA A 1 103 ? 9.618 -2.866 -7.067 1.00 89.44 103 ALA A CA 1
ATOM 792 C C . ALA A 1 103 ? 8.628 -1.694 -6.991 1.00 89.44 103 ALA A C 1
ATOM 794 O O . ALA A 1 103 ? 8.430 -1.138 -5.915 1.00 89.44 103 ALA A O 1
ATOM 795 N N . HIS A 1 104 ? 7.989 -1.358 -8.117 1.00 90.81 104 HIS A N 1
ATOM 796 C CA . HIS A 1 104 ? 6.914 -0.366 -8.152 1.00 90.81 104 HIS A CA 1
ATOM 797 C C . HIS A 1 104 ? 5.716 -0.819 -7.308 1.00 90.81 104 HIS A C 1
ATOM 799 O O . HIS A 1 104 ? 5.237 -0.066 -6.468 1.00 90.81 104 HIS A O 1
ATOM 805 N N . ALA A 1 105 ? 5.274 -2.070 -7.473 1.00 90.25 105 ALA A N 1
ATOM 806 C CA . ALA A 1 105 ? 4.176 -2.650 -6.696 1.00 90.25 105 ALA A CA 1
ATOM 807 C C . ALA A 1 105 ? 4.439 -2.592 -5.184 1.00 90.25 105 ALA A C 1
ATOM 809 O O . ALA A 1 105 ? 3.578 -2.174 -4.415 1.00 90.25 105 ALA A O 1
ATOM 810 N N . GLU A 1 106 ? 5.648 -2.974 -4.765 1.00 91.69 106 GLU A N 1
ATOM 811 C CA . GLU A 1 106 ? 6.089 -2.916 -3.370 1.00 91.69 106 GLU A CA 1
ATOM 812 C C . GLU A 1 106 ? 6.104 -1.474 -2.842 1.00 91.69 106 GLU A C 1
ATOM 814 O O . GLU A 1 106 ? 5.643 -1.231 -1.729 1.00 91.69 106 GLU A O 1
ATOM 819 N N . ALA A 1 107 ? 6.589 -0.512 -3.637 1.00 93.94 107 ALA A N 1
ATOM 820 C CA . ALA A 1 107 ? 6.588 0.900 -3.260 1.00 93.94 107 ALA A CA 1
ATOM 821 C C . ALA A 1 107 ? 5.160 1.438 -3.079 1.00 93.94 107 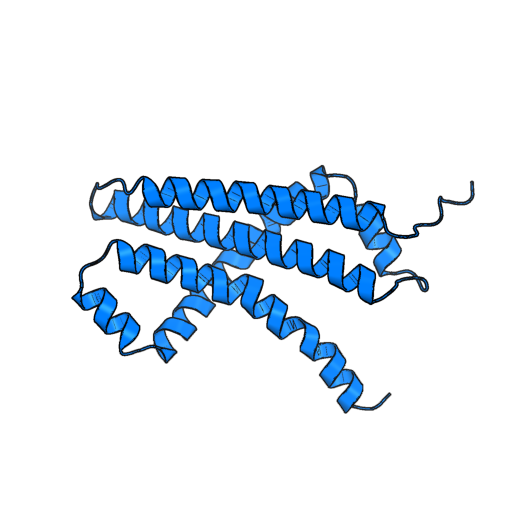ALA A C 1
ATOM 823 O O . ALA A 1 107 ? 4.863 2.035 -2.047 1.00 93.94 107 ALA A O 1
ATOM 824 N N . VAL A 1 108 ? 4.265 1.163 -4.036 1.00 94.44 108 VAL A N 1
ATOM 825 C CA . VAL A 1 108 ? 2.850 1.557 -3.956 1.00 94.44 108 VAL A CA 1
ATOM 826 C C . VAL A 1 108 ? 2.177 0.916 -2.748 1.00 94.44 108 VAL A C 1
ATOM 828 O O . VAL A 1 108 ? 1.477 1.609 -2.023 1.00 94.44 108 VAL A O 1
ATOM 831 N N . SER A 1 109 ? 2.427 -0.368 -2.487 1.00 95.12 109 SER A N 1
ATOM 832 C CA . SER A 1 109 ? 1.911 -1.074 -1.311 1.00 95.12 109 SER A CA 1
ATOM 833 C C . SER A 1 109 ? 2.302 -0.371 -0.008 1.00 95.12 109 SER A C 1
ATOM 835 O O . SER A 1 109 ? 1.442 0.006 0.782 1.00 95.12 109 SER A O 1
ATOM 837 N N . MET A 1 110 ? 3.599 -0.114 0.189 1.00 96.44 110 MET A N 1
ATOM 838 C CA . MET A 1 110 ? 4.110 0.541 1.398 1.00 96.44 110 MET A CA 1
ATOM 839 C C . MET A 1 110 ? 3.574 1.970 1.555 1.00 96.44 110 MET A C 1
ATOM 841 O O . MET A 1 110 ? 3.202 2.367 2.659 1.00 96.44 110 MET A O 1
ATOM 845 N N . MET A 1 111 ? 3.479 2.718 0.454 1.00 96.44 111 MET A N 1
ATOM 846 C CA . MET A 1 111 ? 2.908 4.067 0.437 1.00 96.44 111 MET A CA 1
ATOM 847 C C . MET A 1 111 ? 1.413 4.059 0.770 1.00 96.44 111 MET A C 1
ATOM 849 O O . MET A 1 111 ? 0.976 4.844 1.606 1.00 96.44 111 MET A O 1
ATOM 853 N N . SER A 1 112 ? 0.633 3.148 0.181 1.00 96.56 112 SER A N 1
ATOM 854 C CA . SER A 1 112 ? -0.789 2.978 0.498 1.00 96.56 112 SER A CA 1
ATOM 855 C C . SER A 1 112 ? -0.980 2.640 1.975 1.00 96.56 112 SER A C 1
ATOM 857 O O . SER A 1 112 ? -1.776 3.292 2.644 1.00 96.56 112 SER A O 1
ATOM 859 N N . SER A 1 113 ? -0.220 1.676 2.510 1.00 97.50 113 SER A N 1
ATOM 860 C CA . SER A 1 113 ? -0.298 1.297 3.926 1.00 97.50 113 SER A CA 1
ATOM 861 C C . SER A 1 113 ? 0.040 2.472 4.843 1.00 97.50 113 SER A C 1
ATOM 863 O O . SER A 1 113 ? -0.664 2.710 5.818 1.00 97.50 113 SER A O 1
ATOM 865 N N . SER A 1 114 ? 1.085 3.238 4.512 1.00 97.69 114 SER A N 1
ATOM 866 C CA . SER A 1 114 ? 1.476 4.441 5.254 1.00 97.69 114 SER A CA 1
ATOM 867 C C . SER A 1 114 ? 0.347 5.476 5.304 1.00 97.69 114 SER A C 1
ATOM 869 O O . SER A 1 114 ? 0.009 5.955 6.389 1.00 97.69 114 SER A O 1
ATOM 871 N N . ILE A 1 115 ? -0.274 5.772 4.156 1.00 97.25 115 ILE A N 1
ATOM 872 C CA . ILE A 1 115 ? -1.382 6.732 4.041 1.00 97.25 115 ILE A CA 1
ATOM 873 C C . ILE A 1 115 ? -2.599 6.259 4.835 1.00 97.25 115 ILE A C 1
ATOM 875 O O . ILE A 1 115 ? -3.179 7.043 5.581 1.00 97.25 115 ILE A O 1
ATOM 879 N N . ILE A 1 116 ? -2.977 4.986 4.702 1.00 97.62 116 ILE A N 1
ATOM 880 C CA . ILE A 1 116 ? -4.146 4.434 5.394 1.00 97.62 116 ILE A CA 1
ATOM 881 C C . ILE A 1 116 ? -3.928 4.447 6.912 1.00 97.62 116 ILE A C 1
ATOM 883 O O . ILE A 1 116 ? -4.798 4.905 7.645 1.00 97.62 116 ILE A O 1
ATOM 887 N N . ILE A 1 117 ? -2.763 4.006 7.397 1.00 97.25 117 ILE A N 1
ATOM 888 C CA . ILE A 1 117 ? -2.447 4.023 8.835 1.00 97.25 117 ILE A CA 1
ATOM 889 C C . ILE A 1 117 ? -2.439 5.459 9.376 1.00 97.25 117 ILE A C 1
ATOM 891 O O . ILE A 1 117 ? -2.950 5.708 10.467 1.00 97.25 117 ILE A O 1
ATOM 895 N N . LEU A 1 118 ? -1.916 6.421 8.608 1.00 96.75 118 LEU A N 1
ATOM 896 C CA . LEU A 1 118 ? -1.974 7.833 8.987 1.00 96.75 118 LEU A CA 1
ATOM 897 C C . LEU A 1 118 ? -3.418 8.349 9.040 1.00 96.75 118 LEU A C 1
ATOM 899 O O . LEU A 1 118 ? -3.759 9.111 9.939 1.00 96.75 118 LEU A O 1
ATOM 903 N N . ALA A 1 119 ? -4.276 7.920 8.112 1.00 95.75 119 ALA A N 1
ATOM 904 C CA . ALA A 1 119 ? -5.692 8.270 8.128 1.00 95.75 119 ALA A CA 1
ATOM 905 C C . ALA A 1 119 ? -6.404 7.709 9.370 1.00 95.75 119 ALA A C 1
ATOM 907 O O . ALA A 1 119 ? -7.181 8.433 9.988 1.00 95.75 119 ALA A O 1
ATOM 908 N N . VAL A 1 120 ? -6.089 6.474 9.787 1.00 95.31 120 VAL A N 1
ATOM 909 C CA . VAL A 1 120 ? -6.583 5.901 11.054 1.00 95.31 120 VAL A CA 1
ATOM 910 C C . VAL A 1 120 ? -6.116 6.744 12.242 1.00 95.31 120 VAL A C 1
ATOM 912 O O . VAL A 1 120 ? -6.926 7.099 13.091 1.00 95.31 120 VAL A O 1
ATOM 915 N N . PHE A 1 121 ? -4.841 7.138 12.286 1.00 95.31 121 PHE A N 1
ATOM 916 C CA . PHE A 1 121 ? -4.332 8.023 13.338 1.00 95.31 121 PHE A CA 1
ATOM 917 C C . PHE A 1 121 ? -5.076 9.367 13.397 1.00 95.31 121 PHE A C 1
ATOM 919 O O . PHE A 1 121 ? -5.495 9.790 14.474 1.00 95.31 121 PHE A O 1
ATOM 926 N N . ILE A 1 122 ? -5.279 10.024 12.249 1.00 94.38 122 ILE A N 1
ATOM 927 C CA . ILE A 1 122 ? -6.018 11.294 12.171 1.00 94.38 122 ILE A CA 1
ATOM 928 C C . ILE A 1 122 ? -7.457 11.100 12.655 1.00 94.38 122 ILE A C 1
ATOM 930 O O . ILE A 1 122 ? -7.937 11.902 13.453 1.00 94.38 122 ILE A O 1
ATOM 934 N N . TYR A 1 123 ? -8.120 10.025 12.221 1.00 93.00 123 TYR A N 1
ATOM 935 C CA . TYR A 1 123 ? -9.457 9.672 12.692 1.00 93.00 123 TYR A CA 1
ATOM 936 C C . TYR A 1 123 ? -9.495 9.539 14.220 1.00 93.00 123 TYR A C 1
ATOM 938 O O . TYR A 1 123 ? -10.346 10.149 14.859 1.00 93.00 123 TYR A O 1
ATOM 946 N N . ARG A 1 124 ? -8.533 8.829 14.823 1.00 90.81 124 ARG A N 1
ATOM 947 C CA . ARG A 1 124 ? -8.474 8.627 16.280 1.00 90.81 124 ARG A CA 1
ATOM 948 C C . ARG A 1 124 ? -8.269 9.919 17.063 1.00 90.81 124 ARG A C 1
ATOM 950 O O . ARG A 1 124 ? -8.925 10.100 18.090 1.00 90.81 124 ARG A O 1
ATOM 957 N N . ILE A 1 125 ? -7.432 10.832 16.567 1.00 91.50 125 ILE A N 1
ATOM 958 C CA . ILE A 1 125 ? -7.294 12.168 17.164 1.00 91.50 125 ILE A CA 1
ATOM 959 C C . ILE A 1 125 ? -8.628 12.914 17.133 1.00 91.50 125 ILE A C 1
ATOM 961 O O . ILE A 1 125 ? -8.998 13.532 18.128 1.00 91.50 125 ILE A O 1
ATOM 965 N N . VAL A 1 126 ? -9.337 12.877 16.004 1.00 90.81 126 VAL A N 1
ATOM 966 C CA . VAL A 1 126 ? -10.598 13.611 15.832 1.00 90.81 126 VAL A CA 1
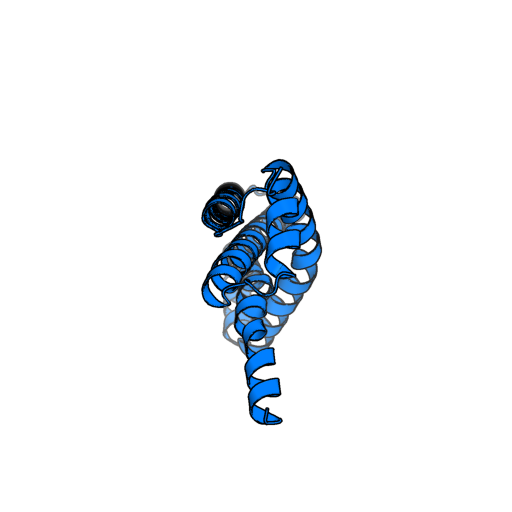ATOM 967 C C . VAL A 1 126 ? -11.718 13.022 16.692 1.00 90.81 126 VAL A C 1
ATOM 969 O O . VAL A 1 126 ? -12.461 13.780 17.305 1.00 90.81 126 VAL A O 1
ATOM 972 N N . ASP A 1 127 ? -11.824 11.696 16.751 1.00 88.56 127 ASP A N 1
ATOM 973 C CA . ASP A 1 127 ? -12.910 10.990 17.437 1.00 88.56 127 ASP A CA 1
ATOM 974 C C . ASP A 1 127 ? -12.710 10.939 18.959 1.00 88.56 127 ASP A C 1
ATOM 976 O O . ASP A 1 127 ? -13.621 11.218 19.734 1.00 88.56 127 ASP A O 1
ATOM 980 N N . THR A 1 128 ? -11.490 10.629 19.406 1.00 85.00 128 THR A N 1
ATOM 981 C CA . THR A 1 128 ? -11.221 10.311 20.822 1.00 85.00 128 THR A CA 1
ATOM 982 C C . THR A 1 128 ? -10.275 11.278 21.522 1.00 85.00 128 THR A C 1
ATOM 984 O O . THR A 1 128 ? -10.053 11.150 22.725 1.00 85.00 128 THR A O 1
ATOM 987 N N . MET A 1 129 ? -9.696 12.241 20.793 1.00 81.19 129 MET A N 1
ATOM 988 C CA . MET A 1 129 ? -8.633 13.139 21.275 1.00 81.19 129 MET A CA 1
ATOM 989 C C . MET A 1 129 ? -7.391 12.412 21.827 1.00 81.19 129 MET A C 1
ATOM 991 O O . MET A 1 129 ? -6.551 13.029 22.485 1.00 81.19 129 MET A O 1
ATOM 995 N N . GLN A 1 130 ? -7.241 11.115 21.543 1.00 79.88 130 GLN A N 1
ATOM 996 C CA . GLN A 1 130 ? -6.084 10.316 21.931 1.00 79.88 130 GLN A CA 1
ATOM 997 C C . GLN A 1 130 ? -5.121 10.178 20.752 1.00 79.88 130 GLN A C 1
ATOM 999 O O . GLN A 1 130 ? -5.506 9.825 19.636 1.00 79.88 130 GLN A O 1
ATOM 1004 N N . ALA A 1 131 ? -3.848 10.479 21.004 1.00 80.25 131 ALA A N 1
ATOM 1005 C CA . ALA A 1 131 ? -2.791 10.377 20.010 1.00 80.25 131 ALA A CA 1
ATOM 1006 C C . ALA A 1 131 ? -2.086 9.020 20.119 1.00 80.25 131 ALA A C 1
ATOM 1008 O O . ALA A 1 131 ? -1.252 8.803 20.997 1.00 80.25 131 ALA A O 1
ATOM 1009 N N . GLU A 1 132 ? -2.380 8.130 19.175 1.00 87.62 132 GLU A N 1
ATOM 1010 C CA . GLU A 1 132 ? -1.723 6.827 19.057 1.00 87.62 132 GLU A CA 1
ATOM 1011 C C . GLU A 1 132 ? -0.404 6.953 18.283 1.00 87.62 132 GLU A C 1
ATOM 1013 O O . GLU A 1 132 ? -0.312 6.650 17.090 1.00 87.62 132 GLU A O 1
ATOM 1018 N N . TRP A 1 133 ? 0.647 7.433 18.954 1.00 91.12 133 TRP A N 1
ATOM 1019 C CA . TRP A 1 133 ? 1.953 7.708 18.334 1.00 91.12 133 TRP A CA 1
ATOM 1020 C C . TRP A 1 133 ? 2.600 6.495 17.656 1.00 91.12 133 TRP A C 1
ATOM 1022 O O . TRP A 1 133 ? 3.385 6.665 16.721 1.00 91.12 133 TRP A O 1
ATOM 1032 N N . LEU A 1 134 ? 2.245 5.276 18.072 1.00 91.31 134 LEU A N 1
ATOM 1033 C CA . LEU A 1 134 ? 2.677 4.052 17.401 1.00 91.31 134 LEU A CA 1
ATOM 1034 C C . LEU A 1 134 ? 2.199 4.008 15.940 1.00 91.31 134 LEU A C 1
ATOM 1036 O O . LEU A 1 134 ? 2.967 3.613 15.066 1.00 91.31 134 LEU A O 1
ATOM 1040 N N . LEU A 1 135 ? 0.980 4.477 15.649 1.00 93.50 135 LEU A N 1
ATOM 1041 C CA . LEU A 1 135 ? 0.456 4.536 14.281 1.00 93.50 135 LEU A CA 1
ATOM 1042 C C . LEU A 1 135 ? 1.250 5.520 13.417 1.00 93.50 135 LEU A C 1
ATOM 1044 O O . LEU A 1 135 ? 1.597 5.199 12.280 1.00 93.50 135 LEU A O 1
ATOM 1048 N N . VAL A 1 136 ? 1.604 6.686 13.967 1.00 95.38 136 VAL A N 1
ATOM 1049 C CA . VAL A 1 136 ? 2.478 7.659 13.287 1.00 95.38 136 VAL A CA 1
ATOM 1050 C C . VAL A 1 136 ? 3.833 7.035 12.993 1.00 95.38 136 VAL A C 1
ATOM 1052 O O . VAL A 1 136 ? 4.315 7.105 11.866 1.00 95.38 136 VAL A O 1
ATOM 1055 N N . PHE A 1 137 ? 4.435 6.383 13.986 1.00 95.88 137 PHE A N 1
ATOM 1056 C CA . PHE A 1 137 ? 5.720 5.715 13.833 1.00 95.88 137 PHE A CA 1
ATOM 1057 C C . PHE A 1 137 ? 5.681 4.639 12.736 1.00 95.88 137 PHE A C 1
ATOM 1059 O O . PHE A 1 137 ? 6.523 4.648 11.835 1.00 95.88 137 PHE A O 1
ATOM 1066 N N . CYS A 1 138 ? 4.670 3.764 12.748 1.00 95.50 138 CYS A N 1
ATOM 1067 C CA . CYS A 1 138 ? 4.463 2.753 11.711 1.00 95.50 138 CYS A CA 1
ATOM 1068 C C . CYS A 1 138 ? 4.256 3.380 10.326 1.00 95.50 138 CYS A C 1
ATOM 1070 O O . CYS A 1 138 ? 4.872 2.937 9.354 1.00 95.50 138 CYS A O 1
ATOM 1072 N N . SER A 1 139 ? 3.433 4.430 10.231 1.00 97.00 139 SER A N 1
ATOM 1073 C CA . SER A 1 139 ? 3.197 5.156 8.981 1.00 97.00 139 SER A CA 1
ATOM 1074 C C . SER A 1 139 ? 4.489 5.763 8.426 1.00 97.00 139 SER A C 1
ATOM 1076 O O . SER A 1 139 ? 4.790 5.578 7.244 1.00 97.00 139 SER A O 1
ATOM 1078 N N . CYS A 1 140 ? 5.298 6.407 9.272 1.00 97.56 140 CYS A N 1
ATOM 1079 C CA . CYS A 1 140 ? 6.586 6.985 8.895 1.00 97.56 140 CYS A CA 1
ATOM 1080 C C . CYS A 1 140 ? 7.582 5.922 8.411 1.00 97.56 140 CYS A C 1
ATOM 1082 O O . CYS A 1 140 ? 8.226 6.113 7.380 1.00 97.56 140 CYS A O 1
ATOM 1084 N N . ILE A 1 141 ? 7.693 4.783 9.105 1.00 97.69 141 ILE A N 1
ATOM 1085 C CA . ILE A 1 141 ? 8.570 3.680 8.678 1.00 97.69 141 ILE A CA 1
ATOM 1086 C C . ILE A 1 141 ? 8.157 3.148 7.307 1.00 97.69 141 ILE A C 1
ATOM 1088 O O . ILE A 1 141 ? 9.004 2.974 6.429 1.00 97.69 141 ILE A O 1
ATOM 1092 N N . LEU A 1 142 ? 6.861 2.910 7.101 1.00 97.06 142 LEU A N 1
ATOM 1093 C CA . LEU A 1 142 ? 6.349 2.414 5.825 1.00 97.06 142 LEU A CA 1
ATOM 1094 C C . LEU A 1 142 ? 6.577 3.421 4.697 1.00 97.06 142 LEU A C 1
ATOM 1096 O O . LEU A 1 142 ? 6.960 3.026 3.597 1.00 97.06 142 LEU A O 1
ATOM 1100 N N . PHE A 1 143 ? 6.431 4.716 4.980 1.00 97.12 143 PHE A N 1
ATOM 1101 C CA . PHE A 1 143 ? 6.754 5.774 4.029 1.00 97.12 143 PHE A CA 1
ATOM 1102 C C . PHE A 1 143 ? 8.232 5.734 3.615 1.00 97.12 143 PHE A C 1
ATOM 1104 O O . PHE A 1 143 ? 8.551 5.726 2.423 1.00 97.12 143 PHE A O 1
ATOM 1111 N N . ILE A 1 144 ? 9.142 5.637 4.592 1.00 97.12 144 ILE A N 1
ATOM 1112 C CA . ILE A 1 144 ? 10.589 5.535 4.353 1.00 97.12 144 ILE A CA 1
ATOM 1113 C C . ILE A 1 144 ? 10.912 4.286 3.527 1.00 97.12 144 ILE A C 1
ATOM 1115 O O . ILE A 1 144 ? 11.643 4.373 2.538 1.00 97.12 144 ILE A O 1
ATOM 1119 N N . PHE A 1 145 ? 10.338 3.130 3.867 1.00 96.50 145 PHE A N 1
ATOM 1120 C CA . PHE A 1 145 ? 10.538 1.915 3.080 1.00 96.50 145 PHE A CA 1
ATOM 1121 C C . PHE A 1 145 ? 9.961 2.023 1.666 1.00 96.50 145 PHE A C 1
ATOM 1123 O O . PHE A 1 145 ? 10.593 1.538 0.726 1.00 96.50 145 PHE A O 1
ATOM 1130 N N . GLY A 1 146 ? 8.839 2.719 1.473 1.00 95.44 146 GLY A N 1
ATOM 1131 C CA . GLY A 1 146 ? 8.312 3.028 0.144 1.00 95.44 146 GLY A CA 1
ATOM 1132 C C . GLY A 1 146 ? 9.301 3.841 -0.701 1.00 95.44 146 GLY A C 1
ATOM 1133 O O . GLY A 1 146 ? 9.529 3.519 -1.871 1.00 95.44 146 GLY A O 1
ATOM 1134 N N . ILE A 1 147 ? 9.971 4.836 -0.106 1.00 95.31 147 ILE A N 1
ATOM 1135 C CA . ILE A 1 147 ? 11.039 5.602 -0.773 1.00 95.31 147 ILE A CA 1
ATOM 1136 C C . ILE A 1 147 ? 12.220 4.691 -1.124 1.00 95.31 147 ILE A C 1
ATOM 1138 O O . ILE A 1 147 ? 12.719 4.729 -2.252 1.00 95.31 147 ILE A O 1
ATOM 1142 N N . GLU A 1 148 ? 12.661 3.842 -0.196 1.00 94.88 148 GLU A N 1
ATOM 1143 C CA . GLU A 1 148 ? 13.744 2.888 -0.454 1.00 94.88 148 GLU A CA 1
ATOM 1144 C C . GLU A 1 148 ? 13.402 1.911 -1.585 1.00 94.88 148 GLU A C 1
ATOM 1146 O O . GLU A 1 148 ? 14.271 1.566 -2.392 1.00 94.88 148 GLU A O 1
ATOM 1151 N N . ARG A 1 149 ? 12.131 1.514 -1.726 1.00 93.81 149 ARG A N 1
ATOM 1152 C CA . ARG A 1 149 ? 11.671 0.699 -2.860 1.00 93.81 149 ARG A CA 1
ATOM 1153 C C . ARG A 1 149 ? 11.687 1.464 -4.179 1.00 93.81 149 ARG A C 1
ATOM 1155 O O . ARG A 1 149 ? 12.123 0.891 -5.179 1.00 93.81 149 ARG A O 1
ATOM 1162 N N . CYS A 1 150 ? 11.348 2.754 -4.184 1.00 92.94 150 CYS A N 1
ATOM 1163 C CA . CYS A 1 150 ? 11.533 3.616 -5.359 1.00 92.94 150 CYS A CA 1
ATOM 1164 C C . CYS A 1 150 ? 13.016 3.683 -5.772 1.00 92.94 150 CYS A C 1
ATOM 1166 O O . CYS A 1 150 ? 13.355 3.510 -6.944 1.00 92.94 150 CYS A O 1
ATOM 1168 N N . ARG A 1 151 ? 13.929 3.842 -4.804 1.00 92.00 151 ARG A N 1
ATOM 1169 C CA . ARG A 1 151 ? 15.384 3.825 -5.049 1.00 92.00 151 ARG A CA 1
ATOM 1170 C C . ARG A 1 151 ? 15.867 2.465 -5.550 1.00 92.00 151 ARG A C 1
ATOM 1172 O O . ARG A 1 151 ? 16.680 2.394 -6.469 1.00 92.00 151 ARG A O 1
ATOM 1179 N N . ALA A 1 152 ? 15.358 1.373 -4.981 1.00 90.81 152 ALA A N 1
ATOM 1180 C CA . ALA A 1 152 ? 15.655 0.020 -5.441 1.00 90.81 152 ALA A CA 1
ATOM 1181 C C . ALA A 1 152 ? 15.185 -0.203 -6.881 1.00 90.81 152 ALA A C 1
ATOM 1183 O O . ALA A 1 152 ? 15.880 -0.865 -7.652 1.00 90.81 152 ALA A O 1
ATOM 1184 N N . ARG A 1 153 ? 14.041 0.373 -7.263 1.00 90.88 153 ARG A N 1
ATOM 1185 C CA . ARG A 1 153 ? 13.564 0.359 -8.644 1.00 90.88 153 ARG A CA 1
ATOM 1186 C C . ARG A 1 153 ? 14.517 1.101 -9.578 1.00 90.88 153 ARG A C 1
ATOM 1188 O O . ARG A 1 153 ? 14.900 0.527 -10.589 1.00 90.88 153 ARG A O 1
ATOM 1195 N N . ALA A 1 154 ? 14.971 2.299 -9.211 1.00 90.25 154 ALA A N 1
ATOM 1196 C CA . ALA A 1 154 ? 15.961 3.039 -9.998 1.00 90.25 154 ALA A CA 1
ATOM 1197 C C . ALA A 1 154 ? 17.263 2.238 -10.197 1.00 90.25 154 ALA A C 1
ATOM 1199 O O . ALA A 1 154 ? 17.751 2.126 -11.317 1.00 90.25 154 ALA A O 1
ATOM 1200 N N . ARG A 1 155 ? 17.781 1.581 -9.146 1.00 89.56 155 ARG A N 1
ATOM 1201 C CA . ARG A 1 155 ? 18.953 0.687 -9.265 1.00 89.56 155 ARG A CA 1
ATOM 1202 C C . ARG A 1 155 ? 18.713 -0.481 -10.222 1.00 89.56 155 ARG A C 1
ATOM 1204 O O . ARG A 1 155 ? 19.612 -0.860 -10.960 1.00 89.56 155 ARG A O 1
ATOM 1211 N N . LYS A 1 156 ? 17.509 -1.060 -10.213 1.00 87.81 156 LYS A N 1
ATOM 1212 C CA . LYS A 1 156 ? 17.140 -2.140 -11.141 1.00 87.81 156 LYS A CA 1
ATOM 1213 C C . LYS A 1 156 ? 17.073 -1.652 -12.587 1.00 87.81 156 LYS A C 1
ATOM 1215 O O . LYS A 1 156 ? 17.463 -2.409 -13.465 1.00 87.81 156 LYS A O 1
ATOM 1220 N N . ILE A 1 157 ? 16.613 -0.420 -12.815 1.00 86.75 157 ILE A N 1
ATOM 1221 C CA . ILE A 1 157 ? 16.601 0.205 -14.143 1.00 86.75 157 ILE A CA 1
ATOM 1222 C C . ILE A 1 157 ? 18.033 0.434 -14.646 1.00 86.75 157 ILE A C 1
ATOM 1224 O O . ILE A 1 157 ? 18.316 0.124 -15.793 1.00 86.75 157 ILE A O 1
ATOM 1228 N N . ASN A 1 158 ? 18.960 0.866 -13.785 1.00 84.19 158 ASN A N 1
ATOM 1229 C CA . ASN A 1 158 ? 20.371 1.048 -14.168 1.00 84.19 158 ASN A CA 1
ATOM 1230 C C . ASN A 1 158 ? 21.069 -0.246 -14.605 1.00 84.19 158 ASN A C 1
ATOM 1232 O O . ASN A 1 158 ? 22.060 -0.197 -15.318 1.00 84.19 158 ASN A O 1
ATOM 1236 N N . ASN A 1 159 ? 20.578 -1.393 -14.138 1.00 82.44 159 ASN A N 1
ATOM 1237 C CA . ASN A 1 159 ? 21.118 -2.699 -14.499 1.00 82.44 159 ASN A CA 1
ATOM 1238 C C . ASN A 1 159 ? 20.444 -3.283 -15.749 1.00 82.44 159 ASN A C 1
ATOM 1240 O O . ASN A 1 159 ? 20.681 -4.448 -16.076 1.00 82.44 159 ASN A O 1
ATOM 1244 N N . LEU A 1 160 ? 19.551 -2.533 -16.403 1.00 79.62 160 LEU A N 1
ATOM 1245 C CA . LEU A 1 160 ? 19.033 -2.924 -17.705 1.00 79.62 160 LEU A CA 1
ATOM 1246 C C . LEU A 1 160 ? 20.157 -2.759 -18.737 1.00 79.62 160 LEU A C 1
ATOM 1248 O O . LEU A 1 160 ? 20.871 -1.757 -18.684 1.00 79.62 160 LEU A O 1
ATOM 1252 N N . PRO A 1 161 ? 20.328 -3.717 -19.662 1.00 70.25 161 PRO A N 1
ATOM 1253 C CA . PRO A 1 161 ? 21.230 -3.568 -20.794 1.00 70.25 161 PRO A CA 1
ATOM 1254 C C . PRO A 1 161 ? 20.610 -2.554 -21.760 1.00 70.25 161 PRO A C 1
ATOM 1256 O O . PRO A 1 161 ? 19.936 -2.916 -22.715 1.00 70.25 161 PRO A O 1
ATOM 1259 N N . ILE A 1 162 ? 20.731 -1.273 -21.434 1.00 65.81 162 ILE A N 1
ATOM 1260 C CA . ILE A 1 162 ? 20.363 -0.185 -22.329 1.00 65.81 162 ILE A CA 1
ATOM 1261 C C . ILE A 1 162 ? 21.639 0.099 -23.102 1.00 65.81 162 ILE A C 1
ATOM 1263 O O . ILE A 1 162 ? 22.590 0.616 -22.517 1.00 65.81 162 ILE A O 1
ATOM 1267 N N . ASP A 1 163 ? 21.688 -0.305 -24.372 1.00 56.62 163 ASP A N 1
ATOM 1268 C CA . ASP A 1 163 ? 22.750 0.149 -25.265 1.00 56.62 163 ASP A CA 1
ATOM 1269 C C . ASP A 1 163 ? 22.796 1.681 -25.173 1.00 56.62 163 ASP A C 1
ATOM 1271 O O . ASP A 1 163 ? 21.774 2.357 -25.344 1.00 56.62 163 ASP A O 1
ATOM 1275 N N . GLU A 1 164 ? 23.967 2.237 -24.839 1.00 52.84 164 GLU A N 1
ATOM 1276 C CA . GLU A 1 164 ? 24.181 3.676 -24.964 1.00 52.84 164 GLU A CA 1
ATOM 1277 C C . GLU A 1 164 ? 23.763 4.086 -26.381 1.00 52.84 164 GLU A C 1
ATOM 1279 O O . GLU A 1 164 ? 24.031 3.338 -27.332 1.00 52.84 164 GLU A O 1
ATOM 1284 N N . PRO A 1 165 ? 23.082 5.233 -26.558 1.00 45.19 165 PRO A N 1
ATOM 1285 C CA . PRO A 1 165 ? 22.747 5.689 -27.892 1.00 45.19 165 PRO A CA 1
ATOM 1286 C C . PRO A 1 165 ? 24.045 5.719 -28.692 1.00 45.19 165 PRO A C 1
ATOM 1288 O O . PRO A 1 165 ? 24.988 6.408 -28.308 1.00 45.19 165 PRO A O 1
ATOM 1291 N N . ARG A 1 166 ? 24.105 4.928 -29.770 1.00 42.47 166 ARG A N 1
ATOM 1292 C CA . ARG A 1 166 ? 25.185 5.014 -30.750 1.00 42.47 166 ARG A CA 1
ATOM 1293 C C . ARG A 1 166 ? 25.176 6.451 -31.267 1.00 42.47 166 ARG A C 1
ATOM 1295 O O . ARG A 1 166 ? 24.312 6.801 -32.069 1.00 42.47 166 ARG A O 1
ATOM 1302 N N . THR A 1 167 ? 26.056 7.277 -30.709 1.00 42.19 167 THR A N 1
ATOM 1303 C CA . THR A 1 167 ? 26.367 8.623 -31.195 1.00 42.19 167 THR A CA 1
ATOM 1304 C C . THR A 1 167 ? 27.042 8.532 -32.546 1.00 42.19 167 THR A C 1
ATOM 1306 O O . THR A 1 167 ? 27.935 7.661 -32.672 1.00 42.19 167 THR A O 1
#

pLDDT: mean 84.84, std 14.28, range [42.19, 97.69]

Foldseek 3Di:
DDPVVVVVVVVPCVVLLCLQQQLLLLLLVVLLLVVDDPVVVVVCVVPVVVSSVRSRVLSVVLLVVLLVVLVVLLVVLPQVVLVVVLVPDPLNDVVLVSVLVVLSSNLSSLSSNLVSLVVSQVVCCVPPVDGPVVSVVSSVVSNVVSSVSSVVSSVSSVPPPDPDPPD